Protein AF-A0A961H109-F1 (afdb_monomer_lite)

pLDDT: mean 80.89, std 18.82, range [34.19, 98.56]

Radius of gyration: 26.63 Å; chains: 1; bounding box: 95×41×54 Å

Foldseek 3Di:
DDDDDDDDPDPPPPDDDDDDPVPPVVVVVVVVVVVVVVVVVVVVVVVVLVVVLVVVLVVLVVDDPVRSLVVLVVLLVVLVVLLVVLCVLDDDPVLNVLSVVLVVLSVVLVVLSVVLVPDPDPVVSNVSVSVSSVSSSVSVVSSVVSCVVVVD

Sequence (152 aa):
MKKNLLAFFVFSFCVLPLRSEDSLNDQLRRAAEKLRNEISKVKEQGEVKGREWFKKAKDHLSTSREEYLKNAGDALARWKADIDVLKDQGGRDYFKTRVSALEQHHAFATKELETLTGITEEAQFRARQKSFDKTLWTLEAAVEQAQEEAGL

Structure (mmCIF, N/CA/C/O backbone):
data_AF-A0A961H109-F1
#
_entry.id   AF-A0A961H109-F1
#
loop_
_atom_site.group_PDB
_atom_site.id
_atom_site.type_symbol
_atom_site.label_atom_id
_atom_site.label_alt_id
_atom_site.label_comp_id
_atom_site.label_asym_id
_atom_site.label_entity_id
_atom_site.label_seq_id
_atom_site.pdbx_PDB_ins_code
_atom_site.Cartn_x
_atom_site.Cartn_y
_atom_site.Cartn_z
_atom_site.occupancy
_atom_site.B_iso_or_equiv
_atom_site.auth_seq_id
_atom_site.auth_comp_id
_atom_site.auth_asym_id
_atom_site.auth_atom_id
_atom_site.pdbx_PDB_model_num
ATOM 1 N N . MET A 1 1 ? 76.674 9.033 -10.088 1.00 34.19 1 MET A N 1
ATOM 2 C CA . MET A 1 1 ? 76.653 9.661 -11.428 1.00 34.19 1 MET A CA 1
ATOM 3 C C . MET A 1 1 ? 75.214 9.701 -11.935 1.00 34.19 1 MET A C 1
ATOM 5 O O . MET A 1 1 ? 74.585 8.660 -11.897 1.00 34.19 1 MET A O 1
ATOM 9 N N . LYS A 1 2 ? 74.760 10.894 -12.372 1.00 35.53 2 LYS A N 1
ATOM 10 C CA . LYS A 1 2 ? 73.662 11.216 -13.329 1.00 35.53 2 LYS A CA 1
ATOM 11 C C . LYS A 1 2 ? 72.260 10.635 -13.012 1.00 35.53 2 LYS A C 1
ATOM 13 O O . LYS A 1 2 ? 72.038 9.452 -13.193 1.00 35.53 2 LYS A O 1
ATOM 18 N N . LYS A 1 3 ? 71.338 11.377 -12.371 1.00 40.59 3 LYS A N 1
ATOM 19 C CA . LYS A 1 3 ? 70.407 12.417 -12.905 1.00 40.59 3 LYS A CA 1
ATOM 20 C C . LYS A 1 3 ? 69.586 11.963 -14.127 1.00 40.59 3 LYS A C 1
ATOM 22 O O . LYS A 1 3 ? 70.190 11.710 -15.162 1.00 40.59 3 LYS A O 1
ATOM 27 N N . ASN A 1 4 ? 68.247 11.945 -13.998 1.00 41.62 4 ASN A N 1
ATOM 28 C CA . ASN A 1 4 ? 67.283 12.744 -14.793 1.00 41.62 4 ASN A CA 1
ATOM 29 C C . ASN A 1 4 ? 65.819 12.482 -14.341 1.00 41.62 4 ASN A C 1
ATOM 31 O O . ASN A 1 4 ? 65.405 11.333 -14.261 1.00 41.62 4 ASN A O 1
ATOM 35 N N . LEU A 1 5 ? 65.145 13.519 -13.805 1.00 40.41 5 LEU A N 1
ATOM 36 C CA . LEU A 1 5 ? 63.977 14.245 -14.375 1.00 40.41 5 LEU A CA 1
ATOM 37 C C . LEU A 1 5 ? 62.675 13.409 -14.355 1.00 40.41 5 LEU A C 1
ATOM 39 O O . LEU A 1 5 ? 62.549 12.462 -15.111 1.00 40.41 5 LEU A O 1
ATOM 43 N N . LEU A 1 6 ? 61.694 13.621 -13.464 1.00 41.66 6 LEU A N 1
ATOM 44 C CA . LEU A 1 6 ? 60.874 14.830 -13.254 1.00 41.66 6 LEU A CA 1
ATOM 45 C C . LEU A 1 6 ? 60.413 15.430 -14.590 1.00 41.66 6 LEU A C 1
ATOM 47 O O . LEU A 1 6 ? 61.173 16.158 -15.219 1.00 41.66 6 LEU A O 1
ATOM 51 N N . ALA A 1 7 ? 59.168 15.162 -14.996 1.00 40.12 7 ALA A N 1
ATOM 52 C CA . ALA A 1 7 ? 58.096 16.159 -14.928 1.00 40.12 7 ALA A CA 1
ATOM 53 C C . ALA A 1 7 ? 56.946 15.920 -15.937 1.00 40.12 7 ALA A C 1
ATOM 55 O O . ALA A 1 7 ? 57.119 15.329 -16.997 1.00 40.12 7 ALA A O 1
ATOM 56 N N . PHE A 1 8 ? 55.804 16.505 -15.566 1.00 36.69 8 PHE A N 1
ATOM 57 C CA . PHE A 1 8 ? 54.686 16.954 -16.398 1.00 36.69 8 PHE A CA 1
ATOM 58 C C . PHE A 1 8 ? 53.645 15.933 -16.885 1.00 36.69 8 PHE A C 1
ATOM 60 O O . PHE A 1 8 ? 53.642 15.466 -18.018 1.00 36.69 8 PHE A O 1
ATOM 67 N N . PHE A 1 9 ? 52.619 15.782 -16.035 1.00 44.38 9 PHE A N 1
ATOM 68 C CA . PHE A 1 9 ? 51.224 15.954 -16.451 1.00 44.38 9 PHE A CA 1
ATOM 69 C C . PHE A 1 9 ? 51.123 17.174 -17.384 1.00 44.38 9 PHE A C 1
ATOM 71 O O . PHE A 1 9 ? 51.111 18.317 -16.927 1.00 44.38 9 PHE A O 1
ATOM 78 N N . VAL A 1 10 ? 51.073 16.940 -18.693 1.00 44.09 10 VAL A N 1
ATOM 79 C CA . VAL A 1 10 ? 50.587 17.938 -19.645 1.00 44.09 10 VAL A CA 1
ATOM 80 C C . VAL A 1 10 ? 49.148 17.572 -19.942 1.00 44.09 10 VAL A C 1
ATOM 82 O O . VAL A 1 10 ? 48.848 16.681 -20.733 1.00 44.09 10 VAL A O 1
ATOM 85 N N . PHE A 1 11 ? 48.266 18.271 -19.234 1.00 42.66 11 PHE A N 1
ATOM 86 C CA . PHE A 1 11 ? 46.904 18.550 -19.652 1.00 42.66 11 PHE A CA 1
ATOM 87 C C . PHE A 1 11 ? 46.978 18.980 -21.123 1.00 42.66 11 PHE A C 1
ATOM 89 O O . PHE A 1 11 ? 47.457 20.073 -21.432 1.00 42.66 11 PHE A O 1
ATOM 96 N N . SER A 1 12 ? 46.613 18.081 -22.038 1.00 41.47 12 SER A N 1
ATOM 97 C CA . SER A 1 12 ? 46.547 18.390 -23.462 1.00 41.47 12 SER A CA 1
ATOM 98 C C . SER A 1 12 ? 45.339 19.298 -23.670 1.00 41.47 12 SER A C 1
ATOM 100 O O . SER A 1 12 ? 44.222 18.860 -23.935 1.00 41.47 12 SER A O 1
ATOM 102 N N . PHE A 1 13 ? 45.570 20.590 -23.447 1.00 44.62 13 PHE A N 1
ATOM 103 C CA . PHE A 1 13 ? 44.750 21.679 -23.945 1.00 44.62 13 PHE A CA 1
ATOM 104 C C . PHE A 1 13 ? 44.883 21.666 -25.474 1.00 44.62 13 PHE A C 1
ATOM 106 O O . PHE A 1 13 ? 45.738 22.333 -26.055 1.00 44.62 13 PHE A O 1
ATOM 113 N N . CYS A 1 14 ? 44.054 20.863 -26.140 1.00 41.97 14 CYS A N 1
ATOM 114 C CA . CYS A 1 14 ? 43.780 21.057 -27.555 1.00 41.97 14 CYS A CA 1
ATOM 115 C C . CYS A 1 14 ? 42.924 22.316 -27.692 1.00 41.97 14 CYS A C 1
ATOM 117 O O . CYS A 1 14 ? 41.714 22.301 -27.478 1.00 41.97 14 CYS A O 1
ATOM 119 N N . VAL A 1 15 ? 43.581 23.420 -28.037 1.00 49.84 15 VAL A N 1
ATOM 120 C CA . VAL A 1 15 ? 42.925 24.619 -28.547 1.00 49.84 15 VAL A CA 1
ATOM 121 C C . VAL A 1 15 ? 42.421 24.311 -29.959 1.00 49.84 15 VAL A C 1
ATOM 123 O O . VAL A 1 15 ? 43.212 24.175 -30.889 1.00 49.84 15 VAL A O 1
ATOM 126 N N . LEU A 1 16 ? 41.102 24.242 -30.118 1.00 41.62 16 LEU A N 1
ATOM 127 C CA . LEU A 1 16 ? 40.424 24.644 -31.349 1.00 41.62 16 LEU A CA 1
ATOM 128 C C . LEU A 1 16 ? 39.667 25.940 -31.035 1.00 41.62 16 LEU A C 1
ATOM 130 O O . LEU A 1 16 ? 38.819 25.931 -30.141 1.00 41.62 16 LEU A O 1
ATOM 134 N N . PRO A 1 17 ? 39.957 27.058 -31.721 1.00 53.03 17 PRO A N 1
ATOM 135 C CA . PRO A 1 17 ? 39.148 28.253 -31.615 1.00 53.03 17 PRO A CA 1
ATOM 136 C C . PRO A 1 17 ? 37.994 28.196 -32.627 1.00 53.03 17 PRO A C 1
ATOM 138 O O . PRO A 1 17 ? 38.163 27.742 -33.756 1.00 53.03 17 PRO A O 1
ATOM 141 N N . LEU A 1 18 ? 36.869 28.776 -32.200 1.00 43.94 18 LEU A N 1
ATOM 142 C CA . LEU A 1 18 ? 35.678 29.200 -32.949 1.00 43.94 18 LEU A CA 1
ATOM 143 C C . LEU A 1 18 ? 34.449 28.266 -32.928 1.00 43.94 18 LEU A C 1
ATOM 145 O O . LEU A 1 18 ? 34.368 27.258 -33.621 1.00 43.94 18 LEU A O 1
ATOM 149 N N . ARG A 1 19 ? 33.433 28.794 -32.219 1.00 45.53 19 ARG A N 1
ATOM 150 C CA . ARG A 1 19 ? 31.984 28.507 -32.222 1.00 45.53 19 ARG A CA 1
ATOM 151 C C . ARG A 1 19 ? 31.480 27.308 -31.410 1.00 45.53 19 ARG A C 1
ATOM 153 O O . ARG A 1 19 ? 31.090 26.283 -31.953 1.00 45.53 19 ARG A O 1
ATOM 160 N N . SER A 1 20 ? 31.297 27.524 -30.106 1.00 45.25 20 SER A N 1
ATOM 161 C CA . SER A 1 20 ? 29.945 27.677 -29.522 1.00 45.25 20 SER A CA 1
ATOM 162 C C . SER A 1 20 ? 30.008 27.895 -27.999 1.00 45.25 20 SER A C 1
ATOM 164 O O . SER A 1 20 ? 29.597 27.043 -27.216 1.00 45.25 20 SER A O 1
ATOM 166 N N . GLU A 1 21 ? 30.498 29.056 -27.555 1.00 44.50 21 GLU A N 1
ATOM 167 C CA . GLU A 1 21 ? 30.336 29.466 -26.144 1.00 44.50 21 GLU A CA 1
ATOM 168 C C . GLU A 1 21 ? 28.858 29.660 -25.761 1.00 44.50 21 GLU A C 1
ATOM 170 O O . GLU A 1 21 ? 28.500 29.484 -24.598 1.00 44.50 21 GLU A O 1
ATOM 175 N N . ASP A 1 22 ? 27.980 29.868 -26.748 1.00 48.56 22 ASP A N 1
ATOM 176 C CA . ASP A 1 22 ? 26.530 29.854 -26.550 1.00 48.56 22 ASP A CA 1
ATOM 177 C C . ASP A 1 22 ? 25.976 28.448 -26.241 1.00 48.56 22 ASP A C 1
ATOM 179 O O . ASP A 1 22 ? 24.915 28.343 -25.644 1.00 48.56 22 ASP A O 1
ATOM 183 N N . SER A 1 23 ? 26.655 27.335 -26.578 1.00 60.59 23 SER A N 1
ATOM 184 C CA . SER A 1 23 ? 26.013 26.007 -26.490 1.00 60.59 23 SER A CA 1
ATOM 185 C C . SER A 1 23 ? 26.142 25.305 -25.140 1.00 60.59 23 SER A C 1
ATOM 187 O O . SER A 1 23 ? 25.233 24.567 -24.773 1.00 60.59 23 SER A O 1
ATOM 189 N N . LEU A 1 24 ? 27.215 25.522 -24.373 1.00 55.28 24 LEU A N 1
ATOM 190 C CA . LEU A 1 24 ? 27.433 24.791 -23.113 1.00 55.28 24 LEU A CA 1
ATOM 191 C C . LEU A 1 24 ? 26.665 25.436 -21.956 1.00 55.28 24 LEU A C 1
ATOM 193 O O . LEU A 1 24 ? 26.012 24.746 -21.173 1.00 55.28 24 LEU A O 1
ATOM 197 N N . ASN A 1 25 ? 26.677 26.768 -21.899 1.00 69.25 25 ASN A N 1
ATOM 198 C CA . ASN A 1 25 ? 25.919 27.518 -20.906 1.00 69.25 25 ASN A CA 1
ATOM 199 C C . ASN A 1 25 ? 24.408 27.413 -21.175 1.00 69.25 25 ASN A C 1
ATOM 201 O O . ASN A 1 25 ? 23.643 27.166 -20.246 1.00 69.25 25 ASN A O 1
ATOM 205 N N . ASP A 1 26 ? 23.979 27.453 -22.443 1.00 73.25 26 ASP A N 1
ATOM 206 C CA . ASP A 1 26 ? 22.579 27.190 -22.792 1.00 73.25 26 ASP A CA 1
ATOM 207 C C . ASP A 1 26 ? 22.175 25.734 -22.542 1.00 73.25 26 ASP A C 1
ATOM 209 O O . ASP A 1 26 ? 21.047 25.489 -22.121 1.00 73.25 26 ASP A O 1
ATOM 213 N N . GLN A 1 27 ? 23.055 24.748 -22.749 1.00 71.44 27 GLN A N 1
ATOM 214 C CA . GLN A 1 27 ? 22.764 23.350 -22.403 1.00 71.44 27 GLN A CA 1
ATOM 215 C C . GLN A 1 27 ? 22.634 23.149 -20.893 1.00 71.44 27 GLN A C 1
ATOM 217 O O . GLN A 1 27 ? 21.685 22.501 -20.454 1.00 71.44 27 GLN A O 1
ATOM 222 N N . LEU A 1 28 ? 23.529 23.735 -20.092 1.00 69.19 28 LEU A N 1
ATOM 223 C CA . LEU A 1 28 ? 23.440 23.715 -18.629 1.00 69.19 28 LEU A CA 1
ATOM 224 C C . LEU A 1 28 ? 22.184 24.426 -18.139 1.00 69.19 28 LEU A C 1
ATOM 226 O O . LEU A 1 28 ? 21.480 23.903 -17.280 1.00 69.19 28 LEU A O 1
ATOM 230 N N . ARG A 1 29 ? 21.863 25.583 -18.720 1.00 77.12 29 ARG A N 1
ATOM 231 C CA . ARG A 1 29 ? 20.653 26.335 -18.400 1.00 77.12 29 ARG A CA 1
ATOM 232 C C . ARG A 1 29 ? 19.398 25.552 -18.765 1.00 77.12 29 ARG A C 1
ATOM 234 O O . ARG A 1 29 ? 18.514 25.436 -17.927 1.00 77.12 29 ARG A O 1
ATOM 241 N N . ARG A 1 30 ? 19.340 24.933 -19.947 1.00 79.75 30 ARG A N 1
ATOM 242 C CA . ARG A 1 30 ? 18.223 24.066 -20.361 1.00 79.75 30 ARG A CA 1
ATOM 243 C C . ARG A 1 30 ? 18.110 22.818 -19.491 1.00 79.75 30 ARG A C 1
ATOM 245 O O . ARG A 1 30 ? 16.998 22.424 -19.161 1.00 79.75 30 ARG A O 1
ATOM 252 N N . ALA A 1 31 ? 19.224 22.204 -19.095 1.00 70.88 31 ALA A N 1
ATOM 253 C CA . ALA A 1 31 ? 19.228 21.056 -18.191 1.00 70.88 31 ALA A CA 1
ATOM 254 C C . ALA A 1 31 ? 18.761 21.448 -16.782 1.00 70.88 31 ALA A C 1
ATOM 256 O O . ALA A 1 31 ? 17.950 20.740 -16.193 1.00 70.88 31 ALA A O 1
ATOM 257 N N . ALA A 1 32 ? 19.205 22.597 -16.268 1.00 69.69 32 ALA A N 1
ATOM 258 C CA . ALA A 1 32 ? 18.774 23.139 -14.984 1.00 69.69 32 ALA A CA 1
ATOM 259 C C . ALA A 1 32 ? 17.302 23.576 -15.007 1.00 69.69 32 ALA A C 1
ATOM 261 O O . ALA A 1 32 ? 16.572 23.306 -14.058 1.00 69.69 32 ALA A O 1
ATOM 262 N N . GLU A 1 33 ? 16.838 24.203 -16.089 1.00 78.56 33 GLU A N 1
ATOM 263 C CA . GLU A 1 33 ? 15.429 24.550 -16.297 1.00 78.56 33 GLU A CA 1
ATOM 264 C C . GLU A 1 33 ? 14.569 23.287 -16.421 1.00 78.56 33 GLU A C 1
ATOM 266 O O . GLU A 1 33 ? 13.516 23.206 -15.794 1.00 78.56 33 GLU A O 1
ATOM 271 N N . LYS A 1 34 ? 15.035 22.260 -17.141 1.00 79.38 34 LYS A N 1
ATOM 272 C CA . LYS A 1 34 ? 14.350 20.965 -17.237 1.00 79.38 34 LYS A CA 1
ATOM 273 C C . LYS A 1 34 ? 14.281 20.267 -15.880 1.00 79.38 34 LYS A C 1
ATOM 275 O O . LYS A 1 34 ? 13.196 19.862 -15.482 1.00 79.38 34 LYS A O 1
ATOM 280 N N . LEU A 1 35 ? 15.387 20.220 -15.138 1.00 70.62 35 LEU A N 1
ATOM 281 C CA . LEU A 1 35 ? 15.436 19.676 -13.782 1.00 70.62 35 LEU A CA 1
ATOM 282 C C . LEU A 1 35 ? 14.516 20.454 -12.836 1.00 70.62 35 LEU A C 1
ATOM 284 O O . LEU A 1 35 ? 13.751 19.856 -12.091 1.00 70.62 35 LEU A O 1
ATOM 288 N N . ARG A 1 36 ? 14.533 21.789 -12.884 1.00 70.25 36 ARG A N 1
ATOM 289 C CA . ARG A 1 36 ? 13.647 22.640 -12.080 1.00 70.25 36 ARG A CA 1
ATOM 290 C C . ARG A 1 36 ? 12.181 22.396 -12.419 1.00 70.25 36 ARG A C 1
ATOM 292 O O . ARG A 1 36 ? 11.359 22.350 -11.508 1.00 70.25 36 ARG A O 1
ATOM 299 N N . ASN A 1 37 ? 11.853 22.231 -13.696 1.00 77.06 37 ASN A N 1
ATOM 300 C CA . ASN A 1 37 ? 10.497 21.931 -14.144 1.00 77.06 37 ASN A CA 1
ATOM 301 C C . ASN A 1 37 ? 10.063 20.526 -13.710 1.00 77.06 37 ASN A C 1
ATOM 303 O O . ASN A 1 37 ? 8.942 20.367 -13.240 1.00 77.06 37 ASN A O 1
ATOM 307 N N . GLU A 1 38 ? 10.938 19.524 -13.806 1.00 69.62 38 GLU A N 1
ATOM 308 C CA . GLU A 1 38 ? 10.678 18.168 -13.309 1.00 69.62 38 GLU A CA 1
ATOM 309 C C . GLU A 1 38 ? 10.502 18.156 -11.784 1.00 69.62 38 GLU A C 1
ATOM 311 O O . GLU A 1 38 ? 9.514 17.619 -11.296 1.00 69.62 38 GLU A O 1
ATOM 316 N N . ILE A 1 39 ? 11.363 18.846 -11.029 1.00 57.59 39 ILE A N 1
ATOM 317 C CA . ILE A 1 39 ? 11.229 19.003 -9.571 1.00 57.59 39 ILE A CA 1
ATOM 318 C C . ILE A 1 39 ? 9.929 19.729 -9.210 1.00 57.59 39 ILE A C 1
ATOM 320 O O . ILE A 1 39 ? 9.253 19.344 -8.259 1.00 57.59 39 ILE A O 1
ATOM 324 N N . SER A 1 40 ? 9.561 20.770 -9.961 1.00 58.75 40 SER A N 1
ATOM 325 C CA . SER A 1 40 ? 8.330 21.531 -9.714 1.00 58.75 40 SER A CA 1
ATOM 326 C C . SER A 1 40 ? 7.091 20.674 -9.977 1.00 58.75 40 SER A C 1
ATOM 328 O O . SER A 1 40 ? 6.186 20.661 -9.150 1.00 58.75 40 SER A O 1
ATOM 330 N N . LYS A 1 41 ? 7.096 19.866 -11.046 1.00 69.25 41 LYS A N 1
ATOM 331 C CA . LYS A 1 41 ? 6.042 18.878 -11.324 1.00 69.25 41 LYS A CA 1
ATOM 332 C C . LYS A 1 41 ? 5.945 17.813 -10.235 1.00 69.25 41 LYS A C 1
ATOM 334 O O . LYS A 1 41 ? 4.847 17.531 -9.773 1.00 69.25 41 LYS A O 1
ATOM 339 N N . VAL A 1 42 ? 7.075 17.259 -9.786 1.00 64.62 42 VAL A N 1
ATOM 340 C CA . VAL A 1 42 ? 7.110 16.271 -8.692 1.00 64.62 42 VAL A CA 1
ATOM 341 C C . VAL A 1 42 ? 6.562 16.873 -7.398 1.00 64.62 42 VAL A C 1
ATOM 343 O O . VAL A 1 42 ? 5.789 16.228 -6.692 1.00 64.62 42 VAL A O 1
ATOM 346 N N . LYS A 1 43 ? 6.912 18.128 -7.094 1.00 63.78 43 LYS A N 1
ATOM 347 C CA . LYS A 1 43 ? 6.387 18.845 -5.928 1.00 63.78 43 LYS A CA 1
ATOM 348 C C . LYS A 1 43 ? 4.873 19.052 -6.027 1.00 63.78 43 LYS A C 1
ATOM 350 O O . LYS A 1 43 ? 4.163 18.744 -5.075 1.00 63.78 43 LYS A O 1
ATOM 355 N N . GLU A 1 44 ? 4.378 19.535 -7.164 1.00 68.56 44 GLU A N 1
ATOM 356 C CA . GLU A 1 44 ? 2.943 19.738 -7.396 1.00 68.56 44 GLU A CA 1
ATOM 357 C C . GLU A 1 44 ? 2.163 18.420 -7.309 1.00 68.56 44 GLU A C 1
ATOM 359 O O . GLU A 1 44 ? 1.142 18.358 -6.626 1.00 68.56 44 GLU A O 1
ATOM 364 N N . GLN A 1 45 ? 2.671 17.345 -7.918 1.00 68.44 45 GLN A N 1
ATOM 365 C CA . GLN A 1 45 ? 2.076 16.010 -7.820 1.00 68.44 45 GLN A CA 1
ATOM 366 C C . GLN A 1 45 ? 2.061 15.496 -6.377 1.00 68.44 45 GLN A C 1
ATOM 368 O O . GLN A 1 45 ? 1.040 14.980 -5.926 1.00 68.44 45 GLN A O 1
ATOM 373 N N . GLY A 1 46 ? 3.150 15.681 -5.626 1.00 66.69 46 GLY A N 1
ATOM 374 C CA . GLY A 1 46 ? 3.219 15.311 -4.212 1.00 66.69 46 GLY A CA 1
ATOM 375 C C . GLY A 1 46 ? 2.208 16.071 -3.348 1.00 66.69 46 GLY A C 1
ATOM 376 O O . GLY A 1 46 ? 1.550 15.476 -2.495 1.00 66.69 46 GLY A O 1
ATOM 377 N N . GLU A 1 47 ? 2.024 17.369 -3.594 1.00 69.44 47 GLU A N 1
ATOM 378 C CA . GLU A 1 47 ? 1.022 18.182 -2.898 1.00 69.44 47 GLU A CA 1
ATOM 379 C C . GLU A 1 47 ? -0.416 17.775 -3.249 1.00 69.44 47 GLU A C 1
ATOM 381 O O . GLU A 1 47 ? -1.277 17.745 -2.367 1.00 69.44 47 GLU A O 1
ATOM 386 N N . VAL A 1 48 ? -0.692 17.445 -4.514 1.00 74.62 48 VAL A N 1
ATOM 387 C CA . VAL A 1 48 ? -2.008 16.951 -4.950 1.00 74.62 48 VAL A CA 1
ATOM 388 C C . VAL A 1 48 ? -2.310 15.598 -4.306 1.00 74.62 48 VAL A C 1
ATOM 390 O O . VAL A 1 48 ? -3.318 15.489 -3.606 1.00 74.62 48 VAL A O 1
ATOM 393 N N . LYS A 1 49 ? -1.404 14.616 -4.428 1.00 74.81 49 LYS A N 1
ATOM 394 C CA . LYS A 1 49 ? -1.572 13.282 -3.826 1.00 74.81 49 LYS A CA 1
ATOM 395 C C . LYS A 1 49 ? -1.692 13.357 -2.300 1.00 74.81 49 LYS A C 1
ATOM 397 O O . LYS A 1 49 ? -2.488 12.635 -1.707 1.00 74.81 49 LYS A O 1
ATOM 402 N N . GLY A 1 50 ? -0.967 14.271 -1.651 1.00 73.06 50 GLY A N 1
ATOM 403 C CA . GLY A 1 50 ? -1.084 14.511 -0.210 1.00 73.06 50 GLY A CA 1
ATOM 404 C C . GLY A 1 50 ? -2.448 15.079 0.209 1.00 73.06 50 GLY A C 1
ATOM 405 O O . GLY A 1 50 ? -3.006 14.665 1.227 1.00 73.06 50 GLY A O 1
ATOM 406 N N . ARG A 1 51 ? -3.026 15.997 -0.579 1.00 76.38 51 ARG A N 1
ATOM 407 C CA . ARG A 1 51 ? -4.379 16.531 -0.328 1.00 76.38 51 ARG A CA 1
ATOM 408 C C . ARG A 1 51 ? -5.463 15.483 -0.562 1.00 76.38 51 ARG A C 1
ATOM 410 O O . ARG A 1 51 ? -6.404 15.399 0.226 1.00 76.38 51 ARG A O 1
ATOM 417 N N . GLU A 1 52 ? -5.332 14.687 -1.617 1.00 81.62 52 GLU A N 1
ATOM 418 C CA . GLU A 1 52 ? -6.245 13.578 -1.908 1.00 81.62 52 GLU A CA 1
ATOM 419 C C . GLU A 1 52 ? -6.206 12.519 -0.810 1.00 81.62 52 GLU A C 1
ATOM 421 O O . GLU A 1 52 ? -7.259 12.088 -0.340 1.00 81.62 52 GLU A O 1
ATOM 426 N N . TRP A 1 53 ? -5.010 12.179 -0.327 1.00 80.62 53 TRP A N 1
ATOM 427 C CA . TRP A 1 53 ? -4.844 11.304 0.827 1.00 80.62 53 TRP A CA 1
ATOM 428 C C . TRP A 1 53 ? -5.559 11.845 2.061 1.00 80.62 53 TRP A C 1
ATOM 430 O O . TRP A 1 53 ? -6.329 11.125 2.692 1.00 80.62 53 TRP A O 1
ATOM 440 N N . PHE A 1 54 ? -5.354 13.124 2.388 1.00 73.62 54 PHE A N 1
ATOM 441 C CA . PHE A 1 54 ? -6.001 13.735 3.546 1.00 73.62 54 PHE A CA 1
ATOM 442 C C . PHE A 1 54 ? -7.530 13.681 3.438 1.00 73.62 54 PHE A C 1
ATOM 444 O O . PHE A 1 54 ? -8.216 13.442 4.434 1.00 73.62 54 PHE A O 1
ATOM 451 N N . LYS A 1 55 ? -8.071 13.862 2.228 1.00 81.94 55 LYS A N 1
ATOM 452 C CA . LYS A 1 55 ? -9.503 13.718 1.962 1.00 81.94 55 LYS A CA 1
ATOM 453 C C . LYS A 1 55 ? -9.972 12.273 2.173 1.00 81.94 55 LYS A C 1
ATOM 455 O O . LYS A 1 55 ? -10.873 12.073 2.981 1.00 81.94 55 LYS A O 1
ATOM 460 N N . LYS A 1 56 ? -9.316 11.281 1.552 1.00 79.38 56 LYS A N 1
ATOM 461 C CA . LYS A 1 56 ? -9.626 9.847 1.738 1.00 79.38 56 LYS A CA 1
ATOM 462 C C . LYS A 1 56 ? -9.579 9.452 3.223 1.00 79.38 56 LYS A C 1
ATOM 464 O O . LYS A 1 56 ? -10.527 8.872 3.739 1.00 79.38 56 LYS A O 1
ATOM 469 N N . ALA A 1 57 ? -8.523 9.843 3.938 1.00 77.38 57 ALA A N 1
ATOM 470 C CA . ALA A 1 57 ? -8.359 9.551 5.363 1.00 77.38 57 ALA A CA 1
ATOM 471 C C . ALA A 1 57 ? -9.470 10.174 6.226 1.00 77.38 57 ALA A C 1
ATOM 473 O O . ALA A 1 57 ? -9.917 9.574 7.203 1.00 77.38 57 ALA A O 1
ATOM 474 N N . LYS A 1 58 ? -9.949 11.371 5.868 1.00 77.56 58 LYS A N 1
ATOM 475 C CA . LYS A 1 58 ? -11.089 12.001 6.540 1.00 77.56 58 LYS A CA 1
ATOM 476 C C . LYS A 1 58 ? -12.392 11.250 6.258 1.00 77.56 58 LYS A C 1
ATOM 478 O O . LYS A 1 58 ? -13.153 11.020 7.195 1.00 77.56 58 LYS A O 1
ATOM 483 N N . ASP A 1 59 ? -12.624 10.838 5.016 1.00 78.56 59 ASP A N 1
ATOM 484 C CA . ASP A 1 59 ? -13.819 10.081 4.620 1.00 78.56 59 ASP A CA 1
ATOM 485 C C . ASP A 1 59 ? -13.870 8.704 5.324 1.00 78.56 59 ASP A C 1
ATOM 487 O O . ASP A 1 59 ? -14.935 8.240 5.750 1.00 78.56 59 ASP A O 1
ATOM 491 N N . HIS A 1 60 ? -12.708 8.092 5.577 1.00 78.62 60 HIS A N 1
ATOM 492 C CA . HIS A 1 60 ? -12.598 6.844 6.338 1.00 78.62 60 HIS A CA 1
ATOM 493 C C . HIS A 1 60 ? -13.012 6.971 7.814 1.00 78.62 60 HIS A C 1
ATOM 495 O O . HIS A 1 60 ? -13.380 5.967 8.426 1.00 78.62 60 HIS A O 1
ATOM 501 N N . LEU A 1 61 ? -12.993 8.173 8.408 1.00 75.75 61 LEU A N 1
ATOM 502 C CA . LEU A 1 61 ? -13.486 8.385 9.779 1.00 75.75 61 LEU A CA 1
ATOM 503 C C . LEU A 1 61 ? -15.010 8.255 9.871 1.00 75.75 61 LEU A C 1
ATOM 505 O O . LEU A 1 61 ? -15.525 7.873 10.918 1.00 75.75 61 LEU A O 1
ATOM 509 N N . SER A 1 62 ? -15.722 8.566 8.788 1.00 79.25 62 SER A N 1
ATOM 510 C CA . SER A 1 62 ? -17.177 8.398 8.678 1.00 79.25 62 SER A CA 1
ATOM 511 C C . SER A 1 62 ? -17.602 7.024 8.157 1.00 79.25 62 SER A C 1
ATOM 513 O O . SER A 1 62 ? -18.783 6.696 8.213 1.00 79.25 62 SER A O 1
ATOM 515 N N . THR A 1 63 ? -16.659 6.220 7.661 1.00 86.06 63 THR A N 1
ATOM 516 C CA . THR A 1 63 ? -16.930 4.871 7.148 1.00 86.06 63 THR A CA 1
ATOM 517 C C . THR A 1 63 ? -17.112 3.893 8.311 1.00 86.06 63 THR A C 1
ATOM 519 O O . THR A 1 63 ? -16.391 3.963 9.317 1.00 86.06 63 THR A O 1
ATOM 522 N N . SER A 1 64 ? -18.069 2.967 8.195 1.00 91.38 64 SER A N 1
ATOM 523 C CA . SER A 1 64 ? -18.249 1.914 9.202 1.00 91.38 64 SER A CA 1
ATOM 524 C C . SER A 1 64 ? -17.004 1.021 9.290 1.00 91.38 64 SER A C 1
ATOM 526 O O . SER A 1 64 ? -16.250 0.896 8.326 1.00 91.38 64 SER A O 1
ATOM 528 N N . ARG A 1 65 ? -16.760 0.398 10.450 1.00 92.62 65 ARG A N 1
ATOM 529 C CA . ARG A 1 65 ? -15.601 -0.492 10.638 1.00 92.62 65 ARG A CA 1
ATOM 530 C C . ARG A 1 65 ? -15.583 -1.622 9.603 1.00 92.62 65 ARG A C 1
ATOM 532 O O . ARG A 1 65 ? -14.546 -1.892 9.006 1.00 92.62 65 ARG A O 1
ATOM 539 N N . GLU A 1 66 ? -16.726 -2.271 9.409 1.00 94.12 66 GLU A N 1
ATOM 540 C CA . GLU A 1 66 ? -16.873 -3.412 8.502 1.00 94.12 66 GLU A CA 1
ATOM 541 C C . GLU A 1 66 ? -16.603 -3.012 7.052 1.00 94.12 66 GLU A C 1
ATOM 543 O O . GLU A 1 66 ? -15.823 -3.661 6.357 1.00 94.12 66 GLU A O 1
ATOM 548 N N . GLU A 1 67 ? -17.193 -1.899 6.619 1.00 93.94 67 GLU A N 1
ATOM 549 C CA . GLU A 1 67 ? -16.984 -1.364 5.278 1.00 93.94 67 GLU A CA 1
ATOM 550 C C . GLU A 1 67 ? -15.532 -0.932 5.061 1.00 93.94 67 GLU A C 1
ATOM 552 O O . GLU A 1 67 ? -14.950 -1.245 4.026 1.00 93.94 67 GLU A O 1
ATOM 557 N N . TYR A 1 68 ? -14.911 -0.287 6.053 1.00 94.44 68 TYR A N 1
ATOM 558 C CA . TYR A 1 68 ? -13.501 0.087 5.992 1.00 94.44 68 TYR A CA 1
ATOM 559 C C . TYR A 1 68 ? -12.597 -1.136 5.805 1.00 94.44 68 TYR A C 1
ATOM 561 O O . TYR A 1 68 ? -11.760 -1.154 4.903 1.00 94.44 68 TYR A O 1
ATOM 569 N N . LEU A 1 69 ? -12.769 -2.163 6.645 1.00 96.25 69 LEU A N 1
ATOM 570 C CA . LEU A 1 69 ? -11.955 -3.378 6.596 1.00 96.25 69 LEU A CA 1
ATOM 571 C C . LEU A 1 69 ? -12.123 -4.110 5.265 1.00 96.25 69 LEU A C 1
ATOM 573 O O . LEU A 1 69 ? -11.133 -4.557 4.687 1.00 96.25 69 LEU A O 1
ATOM 577 N N . LYS A 1 70 ? -13.357 -4.182 4.754 1.00 96.69 70 LYS A N 1
ATOM 578 C CA . LYS A 1 70 ? -13.639 -4.755 3.439 1.00 96.69 70 LYS A CA 1
ATOM 579 C C . LYS A 1 70 ? -12.931 -3.974 2.331 1.00 96.69 70 LYS A C 1
ATOM 581 O O . LYS A 1 70 ? -12.181 -4.568 1.567 1.00 96.69 70 LYS A O 1
ATOM 586 N N . ASN A 1 71 ? -13.106 -2.654 2.284 1.00 94.81 71 ASN A N 1
ATOM 587 C CA . ASN A 1 71 ? -12.500 -1.806 1.256 1.00 94.81 71 ASN A CA 1
ATOM 588 C C . ASN A 1 71 ? -10.965 -1.879 1.285 1.00 94.81 71 ASN A C 1
ATOM 590 O O . ASN A 1 71 ? -10.326 -1.933 0.235 1.00 94.81 71 ASN A O 1
ATOM 594 N N . ALA A 1 72 ? -10.366 -1.9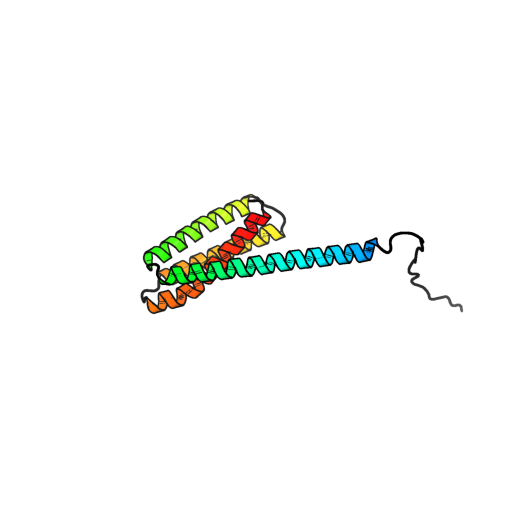14 2.479 1.00 96.00 72 ALA A N 1
ATOM 595 C CA . ALA A 1 72 ? -8.927 -2.096 2.638 1.00 96.00 72 ALA A CA 1
ATOM 596 C C . ALA A 1 72 ? -8.464 -3.477 2.146 1.00 96.00 72 ALA A C 1
ATOM 598 O O . ALA A 1 72 ? -7.451 -3.570 1.453 1.00 96.00 72 ALA A O 1
ATOM 599 N N . GLY A 1 73 ? -9.211 -4.538 2.461 1.00 97.62 73 GLY A N 1
ATOM 600 C CA . GLY A 1 73 ? -8.944 -5.889 1.967 1.00 97.62 73 GLY A CA 1
ATOM 601 C C . GLY A 1 73 ? -9.020 -5.982 0.442 1.00 97.62 73 GLY A C 1
ATOM 602 O O . GLY A 1 73 ? -8.094 -6.493 -0.188 1.00 97.62 73 GLY A O 1
ATOM 603 N N . ASP A 1 74 ? -10.067 -5.414 -0.156 1.00 97.88 74 ASP A N 1
ATOM 604 C CA . ASP A 1 74 ? -10.261 -5.373 -1.609 1.00 97.88 74 ASP A CA 1
ATOM 605 C C . ASP A 1 74 ? -9.123 -4.598 -2.302 1.00 97.88 74 ASP A C 1
ATOM 607 O O . ASP A 1 74 ? -8.590 -5.037 -3.325 1.00 97.88 74 ASP A O 1
ATOM 611 N N . ALA A 1 75 ? -8.685 -3.474 -1.720 1.00 96.44 75 ALA A N 1
ATOM 612 C CA . ALA A 1 75 ? -7.549 -2.706 -2.225 1.00 96.44 75 ALA A CA 1
ATOM 613 C C . ALA A 1 75 ? -6.237 -3.504 -2.174 1.00 96.44 75 ALA A C 1
ATOM 615 O O . ALA A 1 75 ? -5.513 -3.550 -3.169 1.00 96.44 75 ALA A O 1
ATOM 616 N N . LEU A 1 76 ? -5.949 -4.178 -1.054 1.00 98.25 76 LEU A N 1
ATOM 617 C CA . LEU A 1 76 ? -4.765 -5.031 -0.928 1.00 98.25 76 LEU A CA 1
ATOM 618 C C . LEU A 1 76 ? -4.793 -6.207 -1.909 1.00 98.25 76 LEU A C 1
ATOM 620 O O . LEU A 1 76 ? -3.747 -6.560 -2.452 1.00 98.25 76 LEU A O 1
ATOM 624 N N . ALA A 1 77 ? -5.957 -6.808 -2.159 1.00 98.19 77 ALA A N 1
ATOM 625 C CA . ALA A 1 77 ? -6.097 -7.882 -3.139 1.00 98.19 77 ALA A CA 1
ATOM 626 C C . ALA A 1 77 ? -5.802 -7.387 -4.563 1.00 98.19 77 ALA A C 1
ATOM 628 O O . ALA A 1 77 ? -5.032 -8.018 -5.289 1.00 98.19 77 ALA A O 1
ATOM 629 N N . ARG A 1 78 ? -6.345 -6.221 -4.939 1.00 98.06 78 ARG A N 1
ATOM 630 C CA . ARG A 1 78 ? -6.054 -5.576 -6.227 1.00 98.06 78 ARG A CA 1
ATOM 631 C C . ARG A 1 78 ? -4.566 -5.275 -6.385 1.00 98.06 78 ARG A C 1
ATOM 633 O O . ARG A 1 78 ? -3.969 -5.687 -7.371 1.00 98.06 78 ARG A O 1
ATOM 640 N N . TRP A 1 79 ? -3.949 -4.619 -5.403 1.00 98.12 79 TRP A N 1
ATOM 641 C CA . TRP A 1 79 ? -2.526 -4.282 -5.485 1.00 98.12 79 TRP A CA 1
ATOM 642 C C . TRP A 1 79 ? -1.626 -5.510 -5.501 1.00 98.12 79 TRP A C 1
ATOM 644 O O . TRP A 1 79 ? -0.569 -5.469 -6.121 1.00 98.12 79 TRP A O 1
ATOM 654 N N . LYS A 1 80 ? -2.029 -6.619 -4.871 1.00 98.38 80 LYS A N 1
ATOM 655 C CA . LYS A 1 80 ? -1.299 -7.880 -5.015 1.00 98.38 80 LYS A CA 1
ATOM 656 C C . LYS A 1 80 ? -1.284 -8.351 -6.465 1.00 98.38 80 LYS A C 1
ATOM 658 O O . LYS A 1 80 ? -0.224 -8.726 -6.955 1.00 98.38 80 LYS A O 1
ATOM 663 N N . ALA A 1 81 ? -2.436 -8.306 -7.132 1.00 98.06 81 ALA A N 1
ATOM 664 C CA . ALA A 1 81 ? -2.538 -8.666 -8.540 1.00 98.06 81 ALA A CA 1
ATOM 665 C C . ALA A 1 81 ? -1.691 -7.732 -9.419 1.00 98.06 81 ALA A C 1
ATOM 667 O O . ALA A 1 81 ? -0.956 -8.211 -10.277 1.00 98.06 81 ALA A O 1
ATOM 668 N N . ASP A 1 82 ? -1.717 -6.423 -9.154 1.00 97.31 82 ASP A N 1
ATOM 669 C CA . ASP A 1 82 ? -0.876 -5.448 -9.859 1.00 97.31 82 ASP A CA 1
ATOM 670 C C . ASP A 1 82 ? 0.625 -5.754 -9.675 1.00 97.31 82 ASP A C 1
ATOM 672 O O . ASP A 1 82 ? 1.390 -5.749 -10.638 1.00 97.31 82 ASP A O 1
ATOM 676 N N . ILE A 1 83 ? 1.054 -6.080 -8.449 1.00 97.69 83 ILE A N 1
ATOM 677 C CA . ILE A 1 83 ? 2.441 -6.470 -8.142 1.00 97.69 83 ILE A CA 1
ATOM 678 C C . ILE A 1 83 ? 2.832 -7.762 -8.867 1.00 97.69 83 ILE A C 1
ATOM 680 O O . ILE A 1 83 ? 3.954 -7.858 -9.364 1.00 97.69 83 ILE A O 1
ATOM 684 N N . ASP A 1 84 ? 1.929 -8.738 -8.957 1.00 97.25 84 ASP A N 1
ATOM 685 C CA . ASP A 1 84 ? 2.182 -9.987 -9.680 1.00 97.25 84 ASP A CA 1
ATOM 686 C C . ASP A 1 84 ? 2.370 -9.738 -11.181 1.00 97.25 84 ASP A C 1
ATOM 688 O O . ASP A 1 84 ? 3.312 -10.260 -11.776 1.00 97.25 84 ASP A O 1
ATOM 692 N N . VAL A 1 85 ? 1.572 -8.847 -11.777 1.00 96.19 85 VAL A N 1
ATOM 693 C CA . VAL A 1 85 ? 1.769 -8.414 -13.170 1.00 96.19 85 VAL A CA 1
ATOM 694 C C . VAL A 1 85 ? 3.137 -7.747 -13.355 1.00 96.19 85 VAL A C 1
ATOM 696 O O . VAL A 1 85 ? 3.862 -8.078 -14.295 1.00 96.19 85 VAL A O 1
ATOM 699 N N . LEU A 1 86 ? 3.528 -6.839 -12.452 1.00 95.31 86 LEU A N 1
ATOM 700 C CA . LEU A 1 86 ? 4.835 -6.165 -12.501 1.00 95.31 86 LEU A CA 1
ATOM 701 C C . LEU A 1 86 ? 6.002 -7.152 -12.364 1.00 95.31 86 LEU A C 1
ATOM 703 O O . LEU A 1 86 ? 7.057 -6.973 -12.973 1.00 95.31 86 LEU A O 1
ATOM 707 N N . LYS A 1 87 ? 5.821 -8.206 -11.568 1.00 94.38 87 LYS A N 1
ATOM 708 C CA . LYS A 1 87 ? 6.805 -9.276 -11.398 1.00 94.38 87 LYS A CA 1
ATOM 709 C C . LYS A 1 87 ? 6.994 -10.080 -12.679 1.00 94.38 87 LYS A C 1
ATOM 711 O O . LYS A 1 87 ? 8.136 -10.354 -13.056 1.00 94.38 87 LYS A O 1
ATOM 716 N N . ASP A 1 88 ? 5.900 -10.406 -13.356 1.00 92.38 88 ASP A N 1
ATOM 717 C CA . ASP A 1 88 ? 5.910 -11.215 -14.576 1.00 92.38 88 ASP A CA 1
ATOM 718 C C . ASP A 1 88 ? 6.491 -10.468 -15.787 1.00 92.38 88 A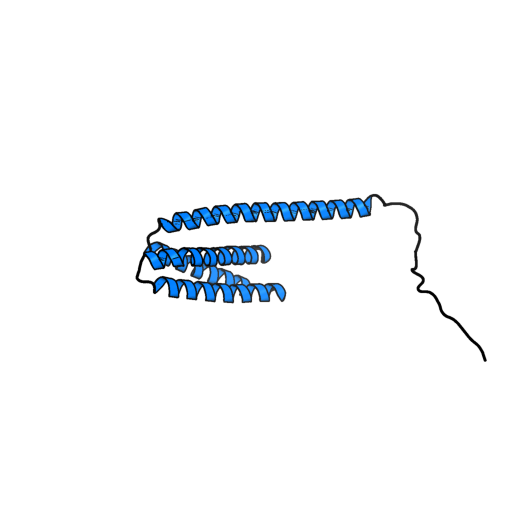SP A C 1
ATOM 720 O O . ASP A 1 88 ? 7.081 -11.089 -16.672 1.00 92.38 88 ASP A O 1
ATOM 724 N N . GLN A 1 89 ? 6.411 -9.134 -15.815 1.00 86.56 89 GLN A N 1
ATOM 725 C CA . GLN A 1 89 ? 7.040 -8.317 -16.862 1.00 86.56 89 GLN A CA 1
ATOM 726 C C . GLN A 1 89 ? 8.575 -8.388 -16.871 1.00 86.56 89 GLN A C 1
ATOM 728 O O . GLN A 1 89 ? 9.209 -8.111 -17.894 1.00 86.56 89 GLN A O 1
ATOM 733 N N . GLY A 1 90 ? 9.197 -8.759 -15.750 1.00 79.00 90 GLY A N 1
ATOM 734 C CA . GLY A 1 90 ? 10.648 -8.740 -15.609 1.00 79.00 90 GLY A CA 1
ATOM 735 C C . GLY A 1 90 ? 11.218 -7.317 -15.654 1.00 79.00 90 GLY A C 1
ATOM 736 O O . GLY A 1 90 ? 10.595 -6.365 -15.205 1.00 79.00 90 GLY A O 1
ATOM 737 N N . GLY A 1 91 ? 12.453 -7.160 -16.136 1.00 86.31 91 GLY A N 1
ATOM 738 C CA . GLY A 1 91 ? 13.103 -5.849 -16.247 1.00 86.31 91 GLY A CA 1
ATOM 739 C C . GLY A 1 91 ? 14.544 -5.823 -15.747 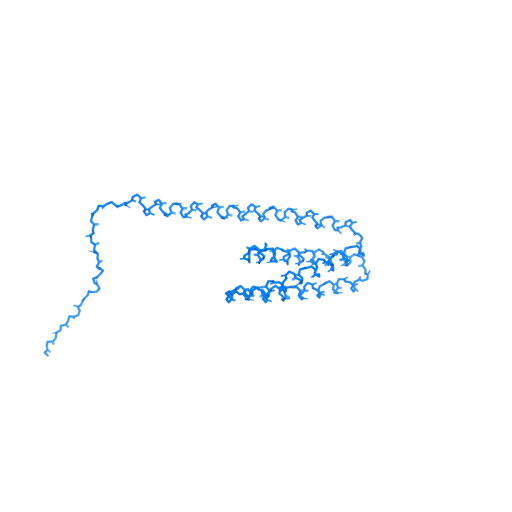1.00 86.31 91 GLY A C 1
ATOM 740 O O . GLY A 1 91 ? 15.168 -6.859 -15.499 1.00 86.31 91 GLY A O 1
ATOM 741 N N . ARG A 1 92 ? 15.094 -4.610 -15.621 1.00 90.75 92 ARG A N 1
ATOM 742 C CA . ARG A 1 92 ? 16.447 -4.384 -15.085 1.00 90.75 92 ARG A CA 1
ATOM 743 C C . ARG A 1 92 ? 16.496 -4.701 -13.589 1.00 90.75 92 ARG A C 1
ATOM 745 O O . ARG A 1 92 ? 15.480 -4.639 -12.903 1.00 90.75 92 ARG A O 1
ATOM 752 N N . ASP A 1 93 ? 17.682 -4.996 -13.065 1.00 93.25 93 ASP A N 1
ATOM 753 C CA . ASP A 1 93 ? 17.836 -5.468 -11.679 1.00 93.25 93 ASP A CA 1
ATOM 754 C C . ASP A 1 93 ? 17.319 -4.477 -10.628 1.00 93.25 93 ASP A C 1
ATOM 756 O O . ASP A 1 93 ? 16.748 -4.884 -9.614 1.00 93.25 93 ASP A O 1
ATOM 760 N N . TYR A 1 94 ? 17.430 -3.172 -10.890 1.00 91.81 94 TYR A N 1
ATOM 761 C CA . TYR A 1 94 ? 16.870 -2.168 -9.988 1.00 91.81 94 TYR A CA 1
ATOM 762 C C . TYR A 1 94 ? 15.326 -2.217 -9.956 1.00 91.81 94 TYR A C 1
ATOM 764 O O . TYR A 1 94 ? 14.735 -2.013 -8.898 1.00 91.81 94 TYR A O 1
ATOM 772 N N . PHE A 1 95 ? 14.667 -2.527 -11.080 1.00 94.25 95 PHE A N 1
ATOM 773 C CA . PHE A 1 95 ? 13.208 -2.645 -11.148 1.00 94.25 95 PHE A CA 1
ATOM 774 C C . PHE A 1 95 ? 12.740 -3.920 -10.442 1.00 94.25 95 PHE A C 1
ATOM 776 O O . PHE A 1 95 ? 11.840 -3.868 -9.612 1.00 94.25 95 PHE A O 1
ATOM 783 N N . LYS A 1 96 ? 13.438 -5.046 -10.640 1.00 94.62 96 LYS A N 1
ATOM 784 C CA . LYS A 1 96 ? 13.195 -6.280 -9.869 1.00 94.62 96 LYS A CA 1
ATOM 785 C C . LYS A 1 96 ? 13.329 -6.054 -8.361 1.00 94.62 96 LYS A C 1
ATOM 787 O O . LYS A 1 96 ? 12.515 -6.545 -7.585 1.00 94.62 96 LYS A O 1
ATOM 792 N N . THR A 1 97 ? 14.328 -5.273 -7.947 1.00 95.06 97 THR A N 1
ATOM 793 C CA . THR A 1 97 ? 14.506 -4.878 -6.540 1.00 95.06 97 THR A CA 1
ATOM 794 C C . THR A 1 97 ? 13.310 -4.065 -6.037 1.00 95.06 97 THR A C 1
ATOM 796 O O . THR A 1 97 ? 12.822 -4.314 -4.936 1.00 95.06 97 THR A O 1
ATOM 799 N N . ARG A 1 98 ? 12.790 -3.135 -6.851 1.00 94.75 98 ARG A N 1
ATOM 800 C CA . ARG A 1 98 ? 11.572 -2.372 -6.538 1.00 94.75 98 ARG A CA 1
ATOM 801 C C . ARG A 1 98 ? 10.355 -3.287 -6.387 1.00 94.75 98 ARG A C 1
ATOM 803 O O . ARG A 1 98 ? 9.643 -3.152 -5.400 1.00 94.75 98 ARG A O 1
ATOM 810 N N . VAL A 1 99 ? 10.142 -4.231 -7.304 1.00 97.06 99 VAL A N 1
ATOM 811 C CA . VAL A 1 99 ? 9.031 -5.195 -7.218 1.00 97.06 99 VAL A CA 1
ATOM 812 C C . VAL A 1 99 ? 9.143 -6.052 -5.956 1.00 97.06 99 VAL A C 1
ATOM 814 O O . VAL A 1 99 ? 8.166 -6.195 -5.230 1.00 97.06 99 VAL A O 1
ATOM 817 N N . SER A 1 100 ? 10.342 -6.531 -5.614 1.00 96.81 100 SER A N 1
ATOM 818 C CA . SER A 1 100 ? 10.556 -7.266 -4.360 1.00 96.81 100 SER A CA 1
ATOM 819 C C . SER A 1 100 ? 10.231 -6.420 -3.119 1.00 96.81 100 SER A C 1
ATOM 821 O O . SER A 1 100 ? 9.626 -6.911 -2.166 1.00 96.81 100 SER A O 1
ATOM 823 N N . ALA A 1 101 ? 10.573 -5.128 -3.133 1.00 96.75 101 ALA A N 1
ATOM 824 C CA . ALA A 1 101 ? 10.191 -4.209 -2.064 1.00 96.75 101 ALA A CA 1
ATOM 825 C C . ALA A 1 101 ? 8.666 -3.990 -1.997 1.00 96.75 101 ALA A C 1
ATOM 827 O O . ALA A 1 101 ? 8.119 -3.887 -0.899 1.00 96.75 101 ALA A O 1
ATOM 828 N N . LEU A 1 102 ? 7.966 -3.965 -3.138 1.00 98.00 102 LEU A N 1
ATOM 829 C CA . LEU A 1 102 ? 6.500 -3.904 -3.178 1.00 98.00 102 LEU A CA 1
ATOM 830 C C . LEU A 1 102 ? 5.861 -5.156 -2.573 1.00 98.00 102 LEU A C 1
ATOM 832 O O . LEU A 1 102 ? 4.930 -5.025 -1.783 1.00 98.00 102 LEU A O 1
ATOM 836 N N . GLU A 1 103 ? 6.381 -6.350 -2.869 1.00 98.25 103 GLU A N 1
ATOM 837 C CA . GLU A 1 103 ? 5.913 -7.600 -2.251 1.00 98.25 103 GLU A CA 1
ATOM 838 C C . GLU A 1 103 ? 6.056 -7.554 -0.721 1.00 98.25 103 GLU A C 1
ATOM 840 O O . GLU A 1 103 ? 5.132 -7.917 0.009 1.00 98.25 103 GLU A O 1
ATOM 845 N N . GLN A 1 104 ? 7.188 -7.054 -0.216 1.00 98.00 104 GLN A N 1
ATOM 846 C CA . GLN A 1 104 ? 7.413 -6.896 1.225 1.00 98.00 104 GLN A CA 1
ATOM 847 C C . GLN A 1 104 ? 6.474 -5.857 1.850 1.00 98.00 104 GLN A C 1
ATOM 849 O O . GLN A 1 104 ? 5.952 -6.074 2.945 1.00 98.00 104 GLN A O 1
ATOM 854 N N . HIS A 1 105 ? 6.232 -4.741 1.161 1.00 97.88 105 HIS A N 1
ATOM 855 C CA . HIS A 1 105 ? 5.315 -3.703 1.622 1.00 97.88 105 HIS A CA 1
ATOM 856 C C . HIS A 1 105 ? 3.865 -4.208 1.651 1.00 97.88 105 HIS A C 1
ATOM 858 O O . HIS A 1 105 ? 3.156 -3.986 2.631 1.00 97.88 105 HIS A O 1
ATOM 864 N N . HIS A 1 106 ? 3.441 -4.954 0.630 1.00 98.56 106 HIS A N 1
ATOM 865 C CA . HIS A 1 106 ? 2.137 -5.614 0.597 1.00 98.56 106 HIS A CA 1
ATOM 866 C C . HIS A 1 106 ? 1.971 -6.617 1.744 1.00 98.56 106 HIS A C 1
ATOM 868 O O . HIS A 1 106 ? 0.961 -6.585 2.450 1.00 98.56 106 HIS A O 1
ATOM 874 N N . ALA A 1 107 ? 2.984 -7.451 1.995 1.00 98.25 107 ALA A N 1
ATOM 875 C CA . ALA A 1 107 ? 2.970 -8.394 3.112 1.00 98.25 107 ALA A CA 1
ATOM 876 C C . ALA A 1 107 ? 2.868 -7.673 4.468 1.00 98.25 107 ALA A C 1
ATOM 878 O O . ALA A 1 107 ? 2.098 -8.082 5.339 1.00 98.25 107 ALA A O 1
ATOM 879 N N . PHE A 1 108 ? 3.599 -6.566 4.637 1.00 97.31 108 PHE A N 1
ATOM 880 C CA . PHE A 1 108 ? 3.493 -5.721 5.825 1.00 97.31 108 PHE A CA 1
ATOM 881 C C . PHE A 1 108 ? 2.082 -5.137 5.987 1.00 97.31 108 PHE A C 1
ATOM 883 O O . PHE A 1 108 ? 1.500 -5.248 7.065 1.00 97.31 108 PHE A O 1
ATOM 890 N N . ALA A 1 109 ? 1.506 -4.576 4.921 1.00 98.00 109 ALA A N 1
ATOM 891 C CA . ALA A 1 109 ? 0.164 -3.999 4.946 1.00 98.00 109 ALA A CA 1
ATOM 892 C C . ALA A 1 109 ? -0.917 -5.052 5.251 1.00 98.00 109 ALA A C 1
ATOM 894 O O . ALA A 1 109 ? -1.826 -4.795 6.036 1.00 98.00 109 ALA A O 1
ATOM 895 N N . THR A 1 110 ? -0.781 -6.262 4.706 1.00 98.38 110 THR A N 1
ATOM 896 C CA . THR A 1 110 ? -1.678 -7.390 5.002 1.00 98.38 110 THR A CA 1
ATOM 897 C C . THR A 1 110 ? -1.643 -7.744 6.489 1.00 98.38 110 THR A C 1
ATOM 899 O O . THR A 1 110 ? -2.687 -7.837 7.132 1.00 98.38 110 THR A O 1
ATOM 902 N N . LYS A 1 111 ? -0.447 -7.828 7.081 1.00 97.81 111 LYS A N 1
ATOM 903 C CA . LYS A 1 111 ? -0.287 -8.070 8.521 1.00 97.81 111 LYS A CA 1
ATOM 904 C C . LYS A 1 111 ? -0.847 -6.931 9.381 1.00 97.81 111 LYS A C 1
ATOM 906 O O . LYS A 1 111 ? -1.381 -7.172 10.467 1.00 97.81 111 LYS A O 1
ATOM 911 N N . GLU A 1 112 ? -0.729 -5.682 8.933 1.00 97.06 112 GLU A N 1
ATOM 912 C CA . GLU A 1 112 ? -1.365 -4.555 9.621 1.00 97.06 112 GLU A CA 1
ATOM 913 C C . GLU A 1 112 ? -2.896 -4.637 9.566 1.00 97.06 112 GLU A C 1
ATOM 915 O O . GLU A 1 112 ? -3.529 -4.392 10.594 1.00 97.06 112 GLU A O 1
ATOM 920 N N . LEU A 1 113 ? -3.488 -5.049 8.437 1.00 97.50 113 LEU A N 1
ATOM 921 C CA . LEU A 1 113 ? -4.934 -5.273 8.321 1.00 97.50 113 LEU A CA 1
ATOM 922 C C . LEU A 1 113 ? -5.412 -6.390 9.258 1.00 97.50 113 LEU A C 1
ATOM 924 O O . LEU A 1 113 ? -6.420 -6.225 9.945 1.00 97.50 113 LEU A O 1
ATOM 928 N N . GLU A 1 114 ? -4.679 -7.503 9.336 1.00 97.06 114 GLU A N 1
ATOM 929 C CA . GLU A 1 114 ? -4.958 -8.594 10.281 1.00 97.06 114 GLU A CA 1
ATOM 930 C C . GLU A 1 114 ? -4.923 -8.093 11.730 1.00 97.06 114 GLU A C 1
ATOM 932 O O . GLU A 1 114 ? -5.844 -8.341 12.511 1.00 97.06 114 GLU A O 1
ATOM 937 N N . THR A 1 115 ? -3.889 -7.319 12.073 1.00 95.38 115 THR A N 1
ATOM 938 C CA . THR A 1 115 ? -3.748 -6.716 13.404 1.00 95.38 115 THR A CA 1
ATOM 939 C C . THR A 1 115 ? -4.921 -5.787 13.711 1.00 95.38 115 THR A C 1
ATOM 941 O O . THR A 1 115 ? -5.467 -5.832 14.809 1.00 95.38 115 THR A O 1
ATOM 944 N N . LEU A 1 116 ? -5.322 -4.955 12.746 1.00 95.06 116 LEU A N 1
ATOM 945 C CA . LEU A 1 116 ? -6.426 -4.010 12.887 1.00 95.06 116 LEU A CA 1
ATOM 946 C C . LEU A 1 116 ? -7.776 -4.728 13.042 1.00 95.06 116 LEU A C 1
ATOM 948 O O . LEU A 1 116 ? -8.595 -4.319 13.863 1.00 95.06 116 LEU A O 1
ATOM 952 N N . THR A 1 117 ? -7.978 -5.822 12.306 1.00 95.75 117 THR A N 1
ATOM 953 C CA . THR A 1 117 ? -9.173 -6.679 12.387 1.00 95.75 117 THR A CA 1
ATOM 954 C C . THR A 1 117 ? -9.313 -7.326 13.766 1.00 95.75 117 THR A C 1
ATOM 956 O O . THR A 1 117 ? -10.424 -7.483 14.266 1.00 95.75 117 THR A O 1
ATOM 959 N N . GLY A 1 118 ? -8.192 -7.656 14.416 1.00 95.19 118 GLY A N 1
ATOM 960 C CA . GLY A 1 118 ? -8.170 -8.214 15.769 1.00 95.19 118 GLY A CA 1
ATOM 961 C C . GLY A 1 118 ? -8.524 -7.224 16.887 1.00 95.19 118 GLY A C 1
ATOM 962 O O . GLY A 1 118 ? -8.697 -7.646 18.031 1.00 95.19 118 GLY A O 1
ATOM 963 N N . ILE A 1 119 ? -8.636 -5.922 16.600 1.00 95.06 119 ILE A N 1
ATOM 964 C CA . ILE A 1 119 ? -8.974 -4.916 17.612 1.00 95.06 119 ILE A CA 1
ATOM 965 C C . ILE A 1 119 ? -10.484 -4.904 17.859 1.00 95.06 119 ILE A C 1
ATOM 967 O O . ILE A 1 119 ? -11.288 -4.607 16.976 1.00 95.06 119 ILE A O 1
ATOM 971 N N . THR A 1 120 ? -10.878 -5.164 19.103 1.00 93.88 120 THR A N 1
ATOM 972 C CA . THR A 1 120 ? -12.287 -5.193 19.508 1.00 93.88 120 THR A CA 1
ATOM 973 C C . THR A 1 120 ? -12.818 -3.796 19.844 1.00 93.88 120 THR A C 1
ATOM 975 O O . THR A 1 120 ? -13.900 -3.425 19.384 1.00 93.88 120 THR A O 1
ATOM 978 N N . GLU A 1 121 ? -12.046 -2.973 20.558 1.00 95.06 121 GLU A N 1
ATOM 979 C CA . GLU A 1 121 ? -12.447 -1.613 20.942 1.00 95.06 121 GLU A CA 1
ATOM 980 C C . GLU A 1 121 ? -12.398 -0.600 19.786 1.00 95.06 121 GLU A C 1
ATOM 982 O O . GLU A 1 121 ? -11.378 -0.430 19.121 1.00 95.06 121 GLU A O 1
ATOM 987 N N . GLU A 1 122 ? -13.481 0.165 19.604 1.00 90.81 122 GLU A N 1
ATOM 988 C CA . GLU A 1 122 ? -13.597 1.158 18.519 1.00 90.81 122 GLU A CA 1
ATOM 989 C C . GLU A 1 122 ? -12.582 2.295 18.632 1.00 90.81 122 GLU A C 1
ATOM 991 O O . GLU A 1 122 ? -11.982 2.687 17.633 1.00 90.81 122 GLU A O 1
ATOM 996 N N . ALA A 1 123 ? -12.328 2.803 19.838 1.00 89.69 123 ALA A N 1
ATOM 997 C CA . ALA A 1 123 ? -11.354 3.874 20.031 1.00 89.69 123 ALA A CA 1
ATOM 998 C C . ALA A 1 123 ? -9.934 3.432 19.630 1.00 89.69 123 ALA A C 1
ATOM 1000 O O . ALA A 1 123 ? -9.220 4.171 18.947 1.00 89.69 123 ALA A O 1
ATOM 1001 N N . GLN A 1 124 ? -9.547 2.207 20.000 1.00 91.69 124 GLN A N 1
ATOM 1002 C CA . GLN A 1 124 ? -8.256 1.626 19.629 1.00 91.69 124 GLN A CA 1
ATOM 1003 C C . GLN A 1 124 ? -8.182 1.341 18.126 1.00 91.69 124 GLN A C 1
ATOM 1005 O O . GLN A 1 124 ? -7.165 1.643 17.497 1.00 91.69 124 GLN A O 1
ATOM 1010 N N . PHE A 1 125 ? -9.274 0.842 17.537 1.00 94.06 125 PHE A N 1
ATOM 1011 C CA . PHE A 1 125 ? -9.385 0.620 16.099 1.00 94.06 125 PHE A CA 1
ATOM 1012 C C . PHE A 1 125 ? -9.140 1.927 15.340 1.00 94.06 125 PHE A C 1
ATOM 1014 O O . PHE A 1 125 ? -8.231 1.992 14.519 1.00 94.06 125 PHE A O 1
ATOM 1021 N N . ARG A 1 126 ? -9.854 3.010 15.676 1.00 88.81 126 ARG A N 1
ATOM 1022 C CA . ARG A 1 126 ? -9.704 4.317 15.007 1.00 88.81 126 ARG A CA 1
ATOM 1023 C C . ARG A 1 126 ? -8.337 4.955 15.225 1.00 88.81 126 ARG A C 1
ATOM 1025 O O . ARG A 1 126 ? -7.826 5.629 14.329 1.00 88.81 126 ARG A O 1
ATOM 1032 N N . ALA A 1 127 ? -7.722 4.746 16.387 1.00 88.69 127 ALA A N 1
ATOM 1033 C CA . ALA A 1 127 ? -6.361 5.208 16.639 1.00 88.69 127 ALA A CA 1
ATOM 1034 C C . ALA A 1 127 ? -5.348 4.495 15.728 1.00 88.69 127 ALA A C 1
ATOM 1036 O O . ALA A 1 127 ? -4.484 5.147 15.137 1.00 88.69 127 ALA A O 1
ATOM 1037 N N . ARG A 1 128 ? -5.479 3.172 15.570 1.00 91.38 128 ARG A N 1
ATOM 1038 C CA . ARG A 1 128 ? -4.591 2.361 14.728 1.00 91.38 128 ARG A CA 1
ATOM 1039 C C . ARG A 1 128 ? -4.872 2.540 13.233 1.00 91.38 128 ARG A C 1
ATOM 1041 O O . ARG A 1 128 ? -3.923 2.577 12.453 1.00 91.38 128 ARG A O 1
ATOM 1048 N N . GLN A 1 129 ? -6.135 2.749 12.860 1.00 91.44 129 GLN A N 1
ATOM 1049 C CA . GLN A 1 129 ? -6.597 2.983 11.491 1.00 91.44 129 GLN A CA 1
ATOM 1050 C C . GLN A 1 129 ? -5.802 4.098 10.806 1.00 91.44 129 GLN A C 1
ATOM 1052 O O . GLN A 1 129 ? -5.348 3.918 9.688 1.00 91.44 129 GLN A O 1
ATOM 1057 N N . LYS A 1 130 ? -5.530 5.213 11.496 1.00 85.44 130 LYS A N 1
ATOM 1058 C CA . LYS A 1 130 ? -4.757 6.335 10.927 1.00 85.44 130 LYS A CA 1
ATOM 1059 C C . LYS A 1 130 ? -3.347 5.941 10.484 1.00 85.44 130 LYS A C 1
ATOM 1061 O O . LYS A 1 130 ? -2.845 6.453 9.487 1.00 85.44 130 LYS A O 1
ATOM 1066 N N . SER A 1 131 ? -2.690 5.065 11.246 1.00 88.12 131 SER A N 1
ATOM 1067 C CA . SER A 1 131 ? -1.371 4.544 10.877 1.00 88.12 131 SER A CA 1
ATOM 1068 C C . SER A 1 131 ? -1.484 3.636 9.659 1.00 88.12 131 SER A C 1
ATOM 1070 O O . SER A 1 131 ? -0.682 3.745 8.738 1.00 88.12 131 SER A O 1
ATOM 1072 N N . PHE A 1 132 ? -2.507 2.785 9.637 1.00 94.56 132 PHE A N 1
ATOM 1073 C CA . PHE A 1 132 ? -2.742 1.862 8.538 1.00 94.56 132 PHE A CA 1
ATOM 1074 C C . PHE A 1 132 ? -3.158 2.578 7.237 1.00 94.56 132 PHE A C 1
ATOM 1076 O O . PHE A 1 132 ? -2.658 2.239 6.170 1.00 94.56 132 PHE A O 1
ATOM 1083 N N . ASP A 1 133 ? -3.950 3.652 7.316 1.00 91.88 133 ASP A N 1
ATOM 1084 C CA . ASP A 1 133 ? -4.283 4.527 6.181 1.00 91.88 133 ASP A CA 1
ATOM 1085 C C . ASP A 1 133 ? -3.027 5.117 5.523 1.00 91.88 133 ASP A C 1
ATOM 1087 O O . ASP A 1 133 ? -2.984 5.322 4.308 1.00 91.88 133 ASP A O 1
ATOM 1091 N N . LYS A 1 134 ? -1.981 5.390 6.313 1.00 90.44 134 LYS A N 1
ATOM 1092 C CA . LYS A 1 134 ? -0.687 5.819 5.778 1.00 90.44 134 LYS A CA 1
ATOM 1093 C C . LYS A 1 134 ? 0.015 4.674 5.049 1.00 90.44 134 LYS A C 1
ATOM 1095 O O . LYS A 1 134 ? 0.523 4.906 3.958 1.00 90.44 134 LYS A O 1
ATOM 1100 N N . THR A 1 135 ? 0.018 3.471 5.621 1.00 94.00 135 THR A N 1
ATOM 1101 C CA . THR A 1 135 ? 0.578 2.266 4.990 1.00 94.00 135 THR A CA 1
ATOM 1102 C C . THR A 1 135 ? -0.086 1.993 3.637 1.00 94.00 135 THR A C 1
ATOM 1104 O O . THR A 1 135 ? 0.611 1.883 2.627 1.00 94.00 135 THR A O 1
ATOM 1107 N N . LEU A 1 136 ? -1.425 1.989 3.585 1.00 94.75 136 LEU A N 1
ATOM 1108 C CA . LEU A 1 136 ? -2.196 1.806 2.349 1.00 94.75 136 LEU A CA 1
ATOM 1109 C C . LEU A 1 136 ? -1.846 2.861 1.299 1.00 94.75 136 LEU A C 1
ATOM 1111 O O . LEU A 1 136 ? -1.599 2.523 0.147 1.00 94.75 136 LEU A O 1
ATOM 1115 N N . TRP A 1 137 ? -1.761 4.128 1.697 1.00 92.06 137 TRP A N 1
ATOM 1116 C CA . TRP A 1 137 ? -1.400 5.210 0.784 1.00 92.06 137 TRP A CA 1
ATOM 1117 C C . TRP A 1 137 ? 0.007 5.075 0.212 1.00 92.06 137 TRP A C 1
ATOM 1119 O O . TRP A 1 137 ? 0.214 5.252 -0.987 1.00 92.06 137 TRP A O 1
ATOM 1129 N N . THR A 1 138 ? 0.987 4.752 1.056 1.00 92.94 138 THR A N 1
ATOM 1130 C CA . THR A 1 138 ? 2.362 4.578 0.587 1.00 92.94 138 THR A CA 1
ATOM 1131 C C . THR A 1 138 ? 2.502 3.371 -0.331 1.00 92.94 138 THR A C 1
ATOM 1133 O O . THR A 1 138 ? 3.343 3.396 -1.226 1.00 92.94 138 THR A O 1
ATOM 1136 N N . LEU 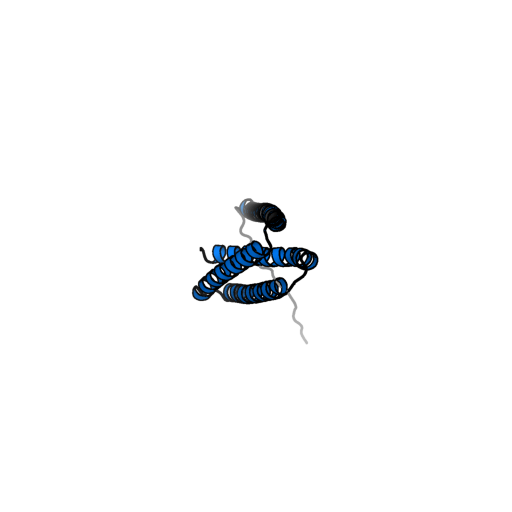A 1 139 ? 1.690 2.330 -0.132 1.00 96.31 139 LEU A N 1
ATOM 1137 C CA . LEU A 1 139 ? 1.644 1.178 -1.023 1.00 96.31 139 LEU A CA 1
ATOM 1138 C C . LEU A 1 139 ? 0.972 1.534 -2.355 1.00 96.31 139 LEU A C 1
ATOM 1140 O O . LEU A 1 139 ? 1.566 1.264 -3.393 1.00 96.31 139 LEU A O 1
ATOM 1144 N N . GLU A 1 140 ? -0.188 2.203 -2.329 1.00 95.19 140 GLU A N 1
ATOM 1145 C CA . GLU A 1 140 ? -0.892 2.707 -3.522 1.00 95.19 140 GLU A CA 1
ATOM 1146 C C . GLU A 1 140 ? 0.062 3.511 -4.411 1.00 95.19 140 GLU A C 1
ATOM 1148 O O . GLU A 1 140 ? 0.281 3.168 -5.570 1.00 95.19 140 GLU A O 1
ATOM 1153 N N . ALA A 1 141 ? 0.718 4.519 -3.832 1.00 91.88 141 ALA A N 1
ATOM 1154 C CA . ALA A 1 141 ? 1.639 5.384 -4.560 1.00 91.88 141 ALA A CA 1
ATOM 1155 C C . ALA A 1 141 ? 2.856 4.628 -5.121 1.00 91.88 141 ALA A C 1
ATOM 1157 O O . ALA A 1 141 ? 3.341 4.956 -6.203 1.00 91.88 141 ALA A O 1
ATOM 1158 N N . ALA A 1 142 ? 3.368 3.629 -4.395 1.00 93.50 142 ALA A N 1
ATOM 1159 C CA . ALA A 1 142 ? 4.516 2.846 -4.840 1.00 93.50 142 ALA A CA 1
ATOM 1160 C C . ALA A 1 142 ? 4.154 1.867 -5.971 1.00 93.50 142 ALA A C 1
ATOM 1162 O O . ALA A 1 142 ? 4.972 1.660 -6.869 1.00 93.50 142 ALA A O 1
ATOM 1163 N N . VAL A 1 143 ? 2.945 1.292 -5.941 1.00 96.06 143 VAL A N 1
ATOM 1164 C CA . VAL A 1 143 ? 2.410 0.454 -7.024 1.00 96.06 143 VAL A CA 1
ATOM 1165 C C . VAL A 1 143 ? 2.174 1.299 -8.273 1.00 96.06 143 VAL A C 1
ATOM 1167 O O . VAL A 1 143 ? 2.690 0.940 -9.327 1.00 96.06 143 VAL A O 1
ATOM 1170 N N . GLU A 1 144 ? 1.508 2.452 -8.145 1.00 94.38 144 GLU A N 1
ATOM 1171 C CA . GLU A 1 144 ? 1.296 3.392 -9.258 1.00 94.38 144 GLU A CA 1
ATOM 1172 C C . GLU A 1 144 ? 2.623 3.791 -9.914 1.00 94.38 144 GLU A C 1
ATOM 1174 O O . GLU A 1 144 ? 2.769 3.715 -11.129 1.00 94.38 144 GLU A O 1
ATOM 1179 N N . GLN A 1 145 ? 3.632 4.149 -9.114 1.00 91.19 145 GLN A N 1
ATOM 1180 C CA . GLN A 1 145 ? 4.945 4.518 -9.644 1.00 91.19 145 GLN A CA 1
ATOM 1181 C C . GLN A 1 145 ? 5.613 3.364 -10.409 1.00 91.19 145 GLN A C 1
ATOM 1183 O O . GLN A 1 145 ? 6.302 3.594 -11.403 1.00 91.19 145 GLN A O 1
ATOM 1188 N N . ALA A 1 146 ? 5.455 2.125 -9.941 1.00 93.62 146 ALA A N 1
ATOM 1189 C CA . ALA A 1 146 ? 6.012 0.966 -10.627 1.00 93.62 146 ALA A CA 1
ATOM 1190 C C . ALA A 1 146 ? 5.251 0.639 -11.922 1.00 93.62 146 ALA A C 1
ATOM 1192 O O . ALA A 1 146 ? 5.893 0.268 -12.901 1.00 93.62 146 ALA A O 1
ATOM 1193 N N . GLN A 1 147 ? 3.928 0.828 -11.948 1.00 93.88 147 GLN A N 1
ATOM 1194 C CA . GLN A 1 147 ? 3.102 0.712 -13.155 1.00 93.88 147 GLN A CA 1
ATOM 1195 C C . GLN A 1 147 ? 3.487 1.761 -14.202 1.00 93.88 147 GLN A C 1
ATOM 1197 O O . GLN A 1 147 ? 3.759 1.402 -15.345 1.00 93.88 147 GLN A O 1
ATOM 1202 N N . GLU A 1 148 ? 3.639 3.025 -13.798 1.00 92.00 148 GLU A N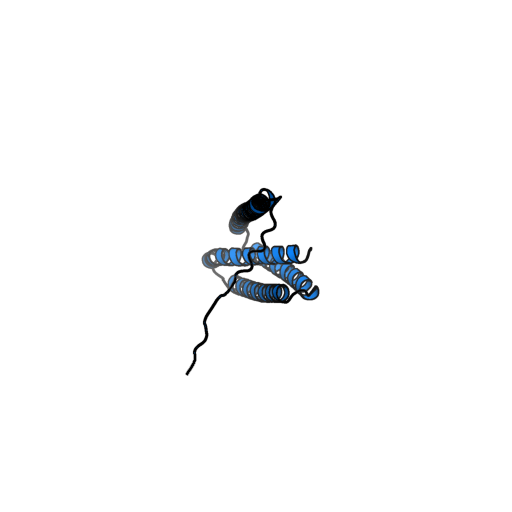 1
ATOM 1203 C CA . GLU A 1 148 ? 4.105 4.098 -14.683 1.00 92.00 148 GLU A CA 1
ATOM 1204 C C . GLU A 1 148 ? 5.481 3.775 -15.295 1.00 92.00 148 GLU A C 1
ATOM 1206 O O . GLU A 1 148 ? 5.697 3.978 -16.490 1.00 92.00 148 GLU A O 1
ATOM 1211 N N . GLU A 1 149 ? 6.415 3.239 -14.499 1.00 88.75 149 GLU A N 1
ATOM 1212 C CA . GLU A 1 149 ? 7.742 2.841 -14.986 1.00 88.75 149 GLU A CA 1
ATOM 1213 C C . GLU A 1 149 ? 7.678 1.654 -15.967 1.00 88.75 149 GLU A C 1
ATOM 1215 O O . GLU A 1 149 ? 8.438 1.599 -16.937 1.00 88.75 149 GLU A O 1
ATOM 1220 N N . ALA A 1 150 ? 6.758 0.724 -15.722 1.00 89.50 150 ALA A N 1
ATOM 1221 C CA . ALA A 1 150 ? 6.468 -0.420 -16.576 1.00 89.50 150 ALA A CA 1
ATOM 1222 C C . ALA A 1 150 ? 5.692 -0.066 -17.860 1.00 89.50 150 ALA A C 1
ATOM 1224 O O . ALA A 1 150 ? 5.605 -0.897 -18.767 1.00 89.50 150 ALA A O 1
ATOM 1225 N N . GLY A 1 151 ? 5.133 1.144 -17.952 1.00 89.38 151 GLY A N 1
ATOM 1226 C CA . GLY A 1 151 ? 4.263 1.557 -19.053 1.00 89.38 151 GLY A CA 1
ATOM 1227 C C . GLY A 1 151 ? 2.870 0.918 -19.012 1.00 89.38 151 GLY A C 1
ATOM 1228 O O . GLY A 1 151 ? 2.309 0.651 -20.077 1.00 89.38 151 GLY A O 1
ATOM 1229 N N . LEU A 1 152 ? 2.355 0.644 -17.809 1.00 82.38 152 LEU A N 1
ATOM 1230 C CA . LEU A 1 152 ? 1.005 0.131 -17.537 1.00 82.38 152 LEU A CA 1
ATOM 1231 C C . LEU A 1 152 ? 0.022 1.245 -17.161 1.00 82.38 152 LEU A C 1
ATOM 1233 O O .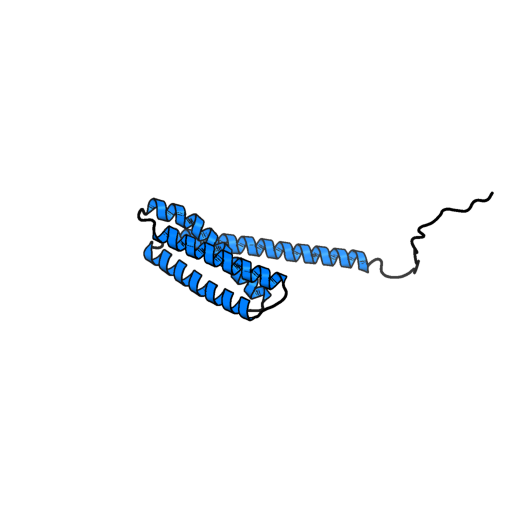 LEU A 1 152 ? 0.460 2.241 -16.543 1.00 82.38 152 LEU A O 1
#

Secondary structure (DSSP, 8-state):
-----------------SS-HHHHHHHHHHHHHHHHHHHHHHHHHHHHHHHHHHHHHHHHHHS-HHHHHHHHHHHHHHHHHHHHHHHHT---HHHHHHHHHHHHHHHHHHHHHHHHHT--SHHHHHHHHHHHHHHHHHHHHHHHHHHHHHT-